Protein AF-A0A0R1SEH5-F1 (afdb_monomer)

Mean predicted aligned error: 2.38 Å

Sequence (139 aa):
MGGMTMFYLNSHYPNLFAATLYVSSQWDVEQLEKLKNQKFFYIASAGDQNASTGQRNLMKMLKQDHQKYSQTTLDANLSPSEKNTAVNQLLDKNRQANFITWKAGTVMKYSDKPIEHNASFDFGYTIPSVRNWLFNQSK

InterPro domains:
  IPR029058 Alpha/Beta hydrolase fold [G3DSA:3.40.50.1820] (1-139)

Nearest PDB structures (foldseek):
  6vvo-assembly1_D  TM=2.723E-01  e=9.019E-01  Homo sapiens
  5jvf-assembly1_A  TM=3.512E-01  e=4.756E+00  Pseudomonas aeruginosa PAO1
  3ru6-assembly2_B  TM=3.584E-01  e=6.143E+00  Campylobacter jejuni subsp. jejuni NCTC 11168 = ATCC 700819

Solvent-accessible surface area (backbone atoms only — not comparable to full-atom values): 7577 Å² total; per-residue (Å²): 112,72,38,40,57,50,51,50,44,39,38,78,41,60,84,75,57,51,52,48,82,35,56,52,29,50,65,68,56,88,64,40,64,56,50,71,82,38,37,32,41,42,34,22,28,56,60,16,60,62,20,32,47,30,50,52,47,44,54,50,51,31,52,75,69,72,43,74,64,34,73,50,77,44,60,60,74,52,53,72,65,57,53,29,51,55,47,46,65,45,52,74,68,72,48,46,35,34,38,40,34,30,43,60,68,36,40,47,78,86,39,92,50,94,45,40,55,64,18,34,59,79,55,64,76,67,44,60,54,62,52,54,56,55,74,70,48,68,125

Foldseek 3Di:
DVLAVVQVCCLVPVPPALEEEAFLHADDLVSNLSCLPAAYEHEYEPQSVRSVVRVVSNVVSNVVVVRDEFEDEDQLPDDLVVLQVVVVVSCVVVHRYYYYYHYHPRLVPPDPDPGRSVSRVVRSPSRVNNVVVRVPGDD

Radius of gyration: 14.08 Å; Cα contacts (8 Å, |Δi|>4): 232; chains: 1; bounding box: 38×27×36 Å

Structure (mmCIF, N/CA/C/O backbone):
data_AF-A0A0R1SEH5-F1
#
_entry.id   AF-A0A0R1SEH5-F1
#
loop_
_atom_site.group_PDB
_atom_site.id
_atom_site.type_symbol
_atom_site.label_atom_id
_atom_site.label_alt_id
_atom_site.label_comp_id
_atom_site.label_asym_id
_atom_site.label_entity_id
_atom_site.label_seq_id
_atom_site.pdbx_PDB_ins_code
_atom_site.Cartn_x
_atom_site.Cartn_y
_atom_site.Cartn_z
_atom_site.occupancy
_atom_site.B_iso_or_equiv
_atom_site.auth_seq_id
_atom_site.auth_comp_id
_atom_site.auth_asym_id
_atom_site.auth_atom_id
_atom_site.pdbx_PDB_model_num
ATOM 1 N N . MET A 1 1 ? -8.133 -8.602 -10.185 1.00 77.38 1 MET A N 1
ATOM 2 C CA . MET A 1 1 ? -9.514 -8.875 -9.706 1.00 77.38 1 MET A CA 1
ATOM 3 C C . MET A 1 1 ? -9.655 -8.875 -8.184 1.00 77.38 1 MET A C 1
ATOM 5 O O . MET A 1 1 ? -10.535 -8.175 -7.708 1.00 77.38 1 MET A O 1
ATOM 9 N N . GLY A 1 2 ? -8.818 -9.579 -7.406 1.00 90.12 2 GLY A N 1
ATOM 10 C CA . GLY A 1 2 ? -9.016 -9.703 -5.944 1.00 90.12 2 GLY A CA 1
ATOM 11 C C . GLY A 1 2 ? -9.155 -8.380 -5.171 1.00 90.12 2 GLY A C 1
ATOM 12 O O . GLY A 1 2 ? -9.977 -8.278 -4.266 1.00 90.12 2 GLY A O 1
ATOM 13 N N . GLY A 1 3 ? -8.435 -7.333 -5.584 1.00 92.69 3 GLY A N 1
ATOM 14 C CA . GLY A 1 3 ? -8.562 -5.996 -4.998 1.00 92.69 3 GLY A CA 1
ATOM 15 C C . GLY A 1 3 ? -9.950 -5.362 -5.131 1.00 92.69 3 GLY A C 1
ATOM 16 O O . GLY A 1 3 ? -10.440 -4.746 -4.191 1.00 92.69 3 GLY A O 1
ATOM 17 N N . MET A 1 4 ? -10.609 -5.561 -6.274 1.00 93.25 4 MET A N 1
ATOM 18 C CA . MET A 1 4 ? -11.958 -5.044 -6.538 1.00 93.25 4 MET A CA 1
ATOM 19 C C . MET A 1 4 ? -12.996 -5.718 -5.644 1.00 93.25 4 MET A C 1
ATOM 21 O O . MET A 1 4 ? -13.812 -5.050 -5.016 1.00 93.25 4 MET A O 1
ATOM 25 N N . THR A 1 5 ? -12.912 -7.045 -5.515 1.00 95.94 5 THR A N 1
ATOM 26 C CA . THR A 1 5 ? -13.737 -7.809 -4.572 1.00 95.94 5 THR A CA 1
ATOM 27 C C . THR A 1 5 ? -13.555 -7.291 -3.152 1.00 95.94 5 THR A C 1
ATOM 29 O O . THR A 1 5 ? -14.525 -7.125 -2.420 1.00 95.94 5 THR A O 1
ATOM 32 N N . MET A 1 6 ? -12.316 -6.993 -2.765 1.00 96.69 6 MET A N 1
ATOM 33 C CA . MET A 1 6 ? -12.037 -6.511 -1.425 1.00 96.69 6 MET A CA 1
ATOM 34 C C . MET A 1 6 ? -12.588 -5.100 -1.185 1.00 96.69 6 MET A C 1
ATOM 36 O O . MET A 1 6 ? -13.154 -4.853 -0.124 1.00 96.69 6 MET A O 1
ATOM 40 N N . PHE A 1 7 ? -12.506 -4.200 -2.168 1.00 96.88 7 PHE A N 1
ATOM 41 C CA . PHE A 1 7 ? -13.160 -2.890 -2.097 1.00 96.88 7 PHE A CA 1
ATOM 42 C C . PHE A 1 7 ? -14.676 -3.008 -1.941 1.00 96.88 7 PHE A C 1
ATOM 44 O O . PHE A 1 7 ? -15.248 -2.373 -1.055 1.00 96.88 7 PHE A O 1
ATOM 51 N N . TYR A 1 8 ? -15.310 -3.873 -2.735 1.00 96.25 8 TYR A N 1
ATOM 52 C CA . TYR A 1 8 ? -16.738 -4.151 -2.623 1.00 96.25 8 TYR A CA 1
ATOM 53 C C . TYR A 1 8 ? -17.106 -4.634 -1.212 1.00 96.25 8 TYR A C 1
ATOM 55 O O . TYR A 1 8 ? -17.979 -4.062 -0.559 1.00 96.25 8 TYR A O 1
ATOM 63 N N . LEU A 1 9 ? -16.399 -5.643 -0.693 1.00 97.31 9 LEU A N 1
ATOM 64 C CA . LEU A 1 9 ? -16.679 -6.186 0.636 1.00 97.31 9 LEU A CA 1
ATOM 65 C C . LEU A 1 9 ? -16.469 -5.149 1.742 1.00 97.31 9 LEU A C 1
ATOM 67 O O . LEU A 1 9 ? -17.310 -5.036 2.625 1.00 97.31 9 LEU A O 1
ATOM 71 N N . ASN A 1 10 ? -15.392 -4.366 1.686 1.00 97.25 10 ASN A N 1
ATOM 72 C CA . ASN A 1 10 ? -15.119 -3.329 2.681 1.00 97.25 10 ASN A CA 1
ATOM 73 C C . ASN A 1 10 ? -16.118 -2.161 2.599 1.00 97.25 10 ASN A C 1
ATOM 75 O O . ASN A 1 10 ? -16.413 -1.537 3.617 1.00 97.25 10 ASN A O 1
ATOM 79 N N . SER A 1 11 ? -16.689 -1.871 1.428 1.00 96.12 11 SER A N 1
ATOM 80 C CA . SER A 1 11 ? -17.742 -0.859 1.298 1.00 96.12 11 SER A CA 1
ATOM 81 C C . SER A 1 11 ? -19.101 -1.353 1.807 1.00 96.12 11 SER A C 1
ATOM 83 O O . SER A 1 11 ? -19.806 -0.652 2.538 1.00 96.12 11 SER A O 1
ATOM 85 N N . HIS A 1 12 ? -19.488 -2.587 1.490 1.00 96.69 12 HIS A N 1
ATOM 86 C CA . HIS A 1 12 ? -20.801 -3.106 1.882 1.00 96.69 12 HIS A CA 1
ATOM 87 C C . HIS A 1 12 ? -20.825 -3.668 3.308 1.00 96.69 12 HIS A C 1
ATOM 89 O O . HIS A 1 12 ? -21.817 -3.491 4.014 1.00 96.69 12 HIS A O 1
ATOM 95 N N . TYR A 1 13 ? -19.708 -4.229 3.768 1.00 97.06 13 TYR A N 1
ATOM 96 C CA . TYR A 1 13 ? -19.541 -4.861 5.076 1.00 97.06 13 TYR A CA 1
ATOM 97 C C . TYR A 1 13 ? -18.330 -4.254 5.813 1.00 97.06 13 TYR A C 1
ATOM 99 O O . TYR A 1 13 ? -17.333 -4.940 6.045 1.00 97.06 13 TYR A O 1
ATOM 107 N N . PRO A 1 14 ? -18.388 -2.968 6.215 1.00 95.56 14 PRO A N 1
ATOM 108 C CA . PRO A 1 14 ? -17.232 -2.226 6.739 1.00 95.56 14 PRO A CA 1
ATOM 109 C C . PRO A 1 14 ? -16.641 -2.812 8.027 1.00 95.56 14 PRO A C 1
ATOM 111 O O . PRO A 1 14 ? -15.481 -2.577 8.341 1.00 95.56 14 PRO A O 1
ATOM 114 N N . ASN A 1 15 ? -17.424 -3.614 8.747 1.00 95.12 15 ASN A N 1
ATOM 115 C CA . ASN A 1 15 ? -17.002 -4.284 9.968 1.00 95.12 15 ASN A CA 1
ATOM 116 C C . ASN A 1 15 ? -16.638 -5.750 9.722 1.00 95.12 15 ASN A C 1
ATOM 118 O O . ASN A 1 15 ? -16.640 -6.516 10.677 1.00 95.12 15 ASN A O 1
ATOM 122 N N . LEU A 1 16 ? -16.386 -6.192 8.484 1.00 97.44 16 LEU A N 1
ATOM 123 C CA . LEU A 1 16 ? -16.037 -7.586 8.182 1.00 97.44 16 LEU A CA 1
ATOM 124 C C . LEU A 1 16 ? -14.553 -7.879 8.430 1.00 97.44 16 LEU A C 1
ATOM 126 O O . LEU A 1 16 ? -14.232 -8.921 8.999 1.00 97.44 16 LEU A O 1
ATOM 130 N N . PHE A 1 17 ? -13.663 -6.933 8.139 1.00 97.88 17 PHE A N 1
ATOM 131 C CA . PHE A 1 17 ? -12.214 -7.096 8.292 1.00 97.88 17 PHE A CA 1
ATOM 132 C C . PHE A 1 17 ? -11.652 -6.152 9.359 1.00 97.88 17 PHE A C 1
ATOM 134 O O . PHE A 1 17 ? -12.162 -5.053 9.548 1.00 97.88 17 PHE A O 1
ATOM 141 N N . ALA A 1 18 ? -10.619 -6.588 10.088 1.00 98.38 18 ALA A N 1
ATOM 142 C CA . ALA A 1 18 ? -9.909 -5.724 11.039 1.00 98.38 18 ALA A CA 1
ATOM 143 C C . ALA A 1 18 ? -9.008 -4.707 10.316 1.00 98.38 18 ALA A C 1
ATOM 145 O O . ALA A 1 18 ? -8.848 -3.575 10.772 1.00 98.38 18 ALA A O 1
ATOM 146 N N . ALA A 1 19 ? -8.430 -5.123 9.185 1.00 98.56 19 ALA A N 1
ATOM 147 C CA . ALA A 1 19 ? -7.705 -4.281 8.248 1.00 98.56 19 ALA A CA 1
ATOM 148 C C . ALA A 1 19 ? -7.566 -4.960 6.883 1.00 98.56 19 ALA A C 1
ATOM 150 O O . ALA A 1 19 ? -7.708 -6.18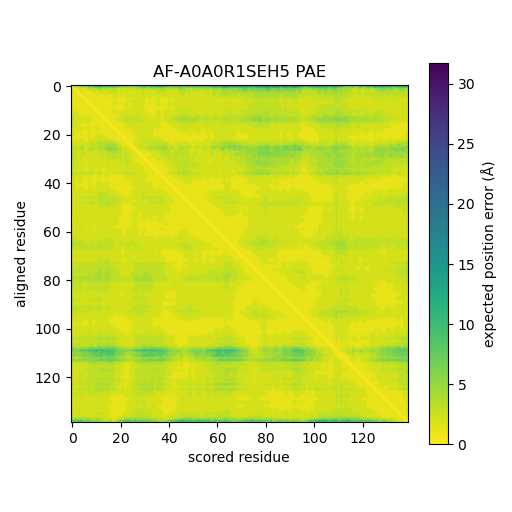0 6.771 1.00 98.56 19 ALA A O 1
ATOM 151 N N . THR A 1 20 ? -7.236 -4.164 5.865 1.00 98.31 20 THR A N 1
ATOM 152 C CA . THR A 1 20 ? -7.160 -4.622 4.474 1.00 98.31 20 THR A CA 1
ATOM 153 C C . THR A 1 20 ? -5.883 -4.136 3.778 1.00 98.31 20 THR A C 1
ATOM 155 O O . THR A 1 20 ? -5.437 -3.010 3.988 1.00 98.31 20 THR A O 1
ATOM 158 N N . LEU A 1 21 ? -5.296 -4.973 2.917 1.00 98.31 21 LEU A N 1
ATOM 159 C CA . LEU A 1 21 ? -4.192 -4.601 2.026 1.00 98.31 21 LEU A CA 1
ATOM 160 C C . LEU A 1 21 ? -4.668 -4.608 0.569 1.00 98.31 21 LEU A C 1
ATOM 162 O O . LEU A 1 21 ? -5.003 -5.658 0.022 1.00 98.31 21 LEU A O 1
ATOM 166 N N . TYR A 1 22 ? -4.641 -3.441 -0.067 1.00 98.06 22 TYR A N 1
ATOM 167 C CA . TYR A 1 22 ? -4.914 -3.260 -1.489 1.00 98.06 22 TYR A CA 1
ATOM 168 C C . TYR A 1 22 ? -3.594 -3.121 -2.250 1.00 98.06 22 TYR A C 1
ATOM 170 O O . TYR A 1 22 ? -2.782 -2.250 -1.936 1.00 98.06 22 TYR A O 1
ATOM 178 N N . VAL A 1 23 ? -3.380 -3.956 -3.268 1.00 97.50 23 VAL A N 1
ATOM 179 C CA . VAL A 1 23 ? -2.223 -3.864 -4.175 1.00 97.50 23 VAL A CA 1
ATOM 180 C C . VAL A 1 23 ? -2.742 -3.724 -5.595 1.00 97.50 23 VAL A C 1
ATOM 182 O O . VAL A 1 23 ? -3.570 -4.533 -6.018 1.00 97.50 23 VAL A O 1
ATOM 185 N N . SER A 1 24 ? -2.334 -2.646 -6.268 1.00 96.00 24 SER A N 1
ATOM 186 C CA . SER A 1 24 ? -2.736 -2.254 -7.630 1.00 96.00 24 SER A CA 1
ATOM 187 C C . SER A 1 24 ? -4.203 -2.527 -7.924 1.00 96.00 24 SER A C 1
ATOM 189 O O . SER A 1 24 ? -4.603 -3.099 -8.931 1.00 96.00 24 SER A O 1
ATOM 191 N N . SER A 1 25 ? -5.024 -2.165 -6.948 1.00 94.81 25 SER A N 1
ATOM 192 C CA . SER A 1 25 ? -6.468 -2.299 -7.008 1.00 94.81 25 SER A CA 1
ATOM 193 C C . SER A 1 25 ? -7.046 -1.024 -7.606 1.00 94.81 25 SER A C 1
ATOM 195 O O . SER A 1 25 ? -6.398 0.018 -7.581 1.00 94.81 25 SER A O 1
ATOM 197 N N . GLN A 1 26 ? -8.257 -1.091 -8.137 1.00 91.69 26 GLN A N 1
ATOM 198 C CA . GLN A 1 26 ? -8.967 0.060 -8.686 1.00 91.69 26 GLN A CA 1
ATOM 199 C C . GLN A 1 26 ? -10.445 -0.090 -8.345 1.00 91.69 26 GLN A C 1
ATOM 201 O O . GLN A 1 26 ? -10.947 -1.212 -8.321 1.00 91.69 26 GLN A O 1
ATOM 206 N N . TRP A 1 27 ? -11.127 1.011 -8.062 1.00 94.06 27 TRP A N 1
ATOM 207 C CA . TRP A 1 27 ? -12.575 1.042 -7.890 1.00 94.06 27 TRP A CA 1
ATOM 208 C C . TRP A 1 27 ? -13.078 2.468 -8.091 1.00 94.06 27 TRP A C 1
ATOM 210 O O . TRP A 1 27 ? -12.288 3.416 -8.120 1.00 94.06 27 TRP A O 1
ATOM 220 N N . ASP A 1 28 ? -14.388 2.602 -8.215 1.00 93.25 28 ASP A N 1
ATOM 221 C CA . ASP A 1 28 ? -15.060 3.890 -8.182 1.00 93.25 28 ASP A CA 1
ATOM 222 C C . ASP A 1 28 ? -15.041 4.457 -6.753 1.00 93.25 28 ASP A C 1
ATOM 224 O O . ASP A 1 28 ? -15.543 3.833 -5.817 1.00 93.25 28 ASP A O 1
ATOM 228 N N . VAL A 1 29 ? -14.434 5.634 -6.581 1.00 93.50 29 VAL A N 1
ATOM 229 C CA . VAL A 1 29 ? -14.235 6.253 -5.263 1.00 93.50 29 VAL A CA 1
ATOM 230 C C . VAL A 1 29 ? -15.551 6.653 -4.600 1.00 93.50 29 VAL A C 1
ATOM 232 O O . VAL A 1 29 ? -15.627 6.628 -3.374 1.00 93.50 29 VAL A O 1
ATOM 235 N N . GLU A 1 30 ? -16.592 6.962 -5.377 1.00 93.62 30 GLU A N 1
ATOM 236 C CA . GLU A 1 30 ? -17.904 7.344 -4.835 1.00 93.62 30 GLU A CA 1
ATOM 237 C C . GLU A 1 30 ? -18.524 6.200 -4.021 1.00 93.62 30 GLU A C 1
ATOM 239 O O . GLU A 1 30 ? -19.259 6.420 -3.062 1.00 93.62 30 GLU A O 1
ATOM 244 N N . GLN A 1 31 ? -18.136 4.962 -4.329 1.00 95.25 31 GLN A N 1
ATOM 245 C CA . GLN A 1 31 ? -18.568 3.765 -3.617 1.00 95.25 31 GLN A CA 1
ATOM 246 C C . GLN A 1 31 ? -17.666 3.412 -2.429 1.00 95.25 31 GLN A C 1
ATOM 248 O O . GLN A 1 31 ? -17.919 2.418 -1.753 1.00 95.25 31 GLN A O 1
ATOM 253 N N . LEU A 1 32 ? -16.598 4.168 -2.161 1.00 94.94 32 LEU A N 1
ATOM 254 C CA . LEU A 1 32 ? -15.607 3.855 -1.125 1.00 94.94 32 LEU A CA 1
ATOM 255 C C . LEU A 1 32 ? -15.732 4.717 0.133 1.00 94.94 32 LEU A C 1
ATOM 257 O O . LEU A 1 32 ? -14.857 4.642 0.994 1.00 94.94 32 LEU A O 1
ATOM 261 N N . GLU A 1 33 ? -16.809 5.488 0.295 1.00 94.75 33 GLU A N 1
ATOM 262 C CA . GLU A 1 33 ? -16.977 6.407 1.431 1.00 94.75 33 GLU A CA 1
ATOM 263 C C . GLU A 1 33 ? -16.715 5.724 2.787 1.00 94.75 33 GLU A C 1
ATOM 265 O O . GLU A 1 33 ? -16.018 6.261 3.649 1.00 94.75 33 GLU A O 1
ATOM 270 N N . LYS A 1 34 ? -17.194 4.484 2.966 1.00 95.62 34 LYS A N 1
ATOM 271 C CA . LYS A 1 34 ? -17.049 3.752 4.235 1.00 95.62 34 LYS A CA 1
ATOM 272 C C . LYS A 1 34 ? -15.607 3.394 4.596 1.00 95.62 34 LYS A C 1
ATOM 274 O O . LYS A 1 34 ? -15.350 3.105 5.766 1.00 95.62 34 LYS A O 1
ATOM 279 N N . LEU A 1 35 ? -14.663 3.432 3.650 1.00 96.50 35 LEU A N 1
ATOM 280 C CA . LEU A 1 35 ? -13.245 3.178 3.931 1.00 96.50 35 LEU A CA 1
ATOM 281 C C . LEU A 1 35 ? -12.631 4.255 4.831 1.00 96.50 35 LEU A C 1
ATOM 283 O O . LEU A 1 35 ? -11.602 4.006 5.452 1.00 96.50 35 LEU A O 1
ATOM 287 N N . LYS A 1 36 ? -13.263 5.429 4.950 1.00 96.00 36 LYS A N 1
ATOM 288 C CA . LYS A 1 36 ? -12.779 6.538 5.782 1.00 96.00 36 LYS A CA 1
ATOM 289 C C . LYS A 1 36 ? -12.627 6.197 7.267 1.00 96.00 36 LYS A C 1
ATOM 291 O O . LYS A 1 36 ? -11.824 6.820 7.948 1.00 96.00 36 LYS A O 1
ATOM 296 N N . ASN A 1 37 ? -13.353 5.180 7.734 1.00 94.69 37 ASN A N 1
ATOM 297 C CA . ASN A 1 37 ? -13.325 4.688 9.114 1.00 94.69 37 ASN A CA 1
ATOM 298 C C . ASN A 1 37 ? -12.583 3.346 9.258 1.00 94.69 37 ASN A C 1
ATOM 300 O O . ASN A 1 37 ? -12.726 2.668 10.273 1.00 94.69 37 ASN A O 1
ATOM 304 N N . GLN A 1 38 ? -11.854 2.914 8.226 1.00 97.56 38 GLN A N 1
ATOM 305 C CA . GLN A 1 38 ? -11.227 1.596 8.174 1.00 97.56 38 GLN A CA 1
ATOM 306 C C . GLN A 1 38 ? -9.707 1.692 8.194 1.00 97.56 38 GLN A C 1
ATOM 308 O O . GLN A 1 38 ? -9.099 2.690 7.805 1.00 97.56 38 GLN A O 1
ATOM 313 N N . LYS A 1 39 ? -9.081 0.595 8.616 1.00 98.62 39 LYS A N 1
ATOM 314 C CA . LYS A 1 39 ? -7.632 0.446 8.619 1.00 98.62 39 LYS A CA 1
ATOM 315 C C . LYS A 1 39 ? -7.199 -0.239 7.331 1.00 98.62 39 LYS A C 1
ATOM 317 O O . LYS A 1 39 ? -7.624 -1.359 7.052 1.00 98.62 39 LYS A O 1
ATOM 322 N N . PHE A 1 40 ? -6.330 0.391 6.551 1.00 98.62 40 PHE A N 1
ATOM 323 C CA . PHE A 1 40 ? -5.801 -0.244 5.353 1.00 98.62 40 PHE A CA 1
ATOM 324 C C . PHE A 1 40 ? -4.420 0.249 4.925 1.00 98.62 40 PHE A C 1
ATOM 326 O O . PHE A 1 40 ? -3.986 1.360 5.241 1.00 98.62 40 PHE A O 1
ATOM 333 N N . PHE A 1 41 ? -3.775 -0.589 4.115 1.00 98.62 41 PHE A N 1
ATOM 334 C CA . PHE A 1 41 ? -2.722 -0.183 3.193 1.00 98.62 41 PHE A CA 1
ATOM 335 C C . PHE A 1 41 ? -3.244 -0.183 1.761 1.00 98.62 41 PHE A C 1
ATOM 337 O O . PHE A 1 41 ? -3.947 -1.108 1.359 1.00 98.62 41 PHE A O 1
ATOM 344 N N . TYR A 1 42 ? -2.846 0.812 0.973 1.00 98.56 42 TYR A N 1
ATOM 345 C CA . TYR A 1 42 ? -3.061 0.828 -0.470 1.00 98.56 42 TYR A CA 1
ATOM 346 C C . TYR A 1 42 ? -1.750 1.134 -1.189 1.00 98.56 42 TYR A C 1
ATOM 348 O O . TYR A 1 42 ? -1.217 2.243 -1.120 1.00 98.56 42 TYR A O 1
ATOM 356 N N . ILE A 1 43 ? -1.241 0.121 -1.883 1.00 98.56 43 ILE A N 1
ATOM 357 C CA . ILE A 1 43 ? -0.011 0.151 -2.663 1.00 98.56 43 ILE A CA 1
ATOM 358 C C . ILE A 1 43 ? -0.367 0.148 -4.152 1.00 98.56 43 ILE A C 1
ATOM 360 O O . ILE A 1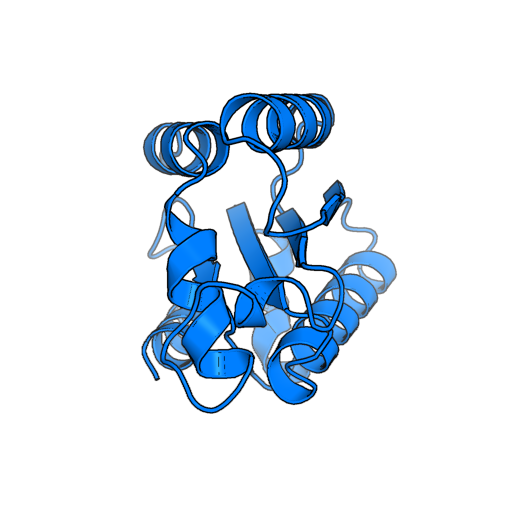 43 ? -1.118 -0.716 -4.601 1.00 98.56 43 ILE A O 1
ATOM 364 N N . ALA A 1 44 ? 0.166 1.091 -4.923 1.00 98.25 44 ALA A N 1
ATOM 365 C CA . ALA A 1 44 ? -0.045 1.163 -6.370 1.00 98.25 44 ALA A CA 1
ATOM 366 C C . ALA A 1 44 ? 1.247 1.559 -7.091 1.00 98.25 44 ALA A C 1
ATOM 368 O O . ALA A 1 44 ? 2.114 2.209 -6.502 1.00 98.25 44 ALA A O 1
ATOM 369 N N . SER A 1 45 ? 1.372 1.192 -8.369 1.00 98.12 45 SER A N 1
ATOM 370 C CA . SER A 1 45 ? 2.438 1.731 -9.221 1.00 98.12 45 SER A CA 1
ATOM 371 C C . SER A 1 45 ? 1.991 3.005 -9.920 1.00 98.12 45 SER A C 1
ATOM 373 O O . SER A 1 45 ? 0.892 3.046 -10.464 1.00 98.12 45 SER A O 1
ATOM 375 N N . ALA A 1 46 ? 2.835 4.037 -9.963 1.00 98.19 46 ALA A N 1
ATOM 376 C CA . ALA A 1 46 ? 2.502 5.274 -10.670 1.00 98.19 46 ALA A CA 1
ATOM 377 C C . ALA A 1 46 ? 2.348 5.083 -12.191 1.00 98.19 46 ALA A C 1
ATOM 379 O O . ALA A 1 46 ? 1.632 5.864 -12.815 1.00 98.19 46 ALA A O 1
ATOM 380 N N . GLY A 1 47 ? 2.980 4.066 -12.791 1.00 97.44 47 GLY A N 1
ATOM 381 C CA . GLY A 1 47 ? 2.751 3.720 -14.197 1.00 97.44 47 GLY A CA 1
ATOM 382 C C . GLY A 1 47 ? 1.545 2.805 -14.435 1.00 97.44 47 GLY A C 1
ATOM 383 O O . GLY A 1 47 ? 1.149 2.618 -15.582 1.00 97.44 47 GLY A O 1
ATOM 384 N N . ASP A 1 48 ? 0.894 2.296 -13.383 1.00 97.69 48 ASP A N 1
ATOM 385 C CA . ASP A 1 48 ? -0.472 1.775 -13.473 1.00 97.69 48 ASP A CA 1
ATOM 386 C C . ASP A 1 48 ? -1.452 2.947 -13.313 1.00 97.69 48 AS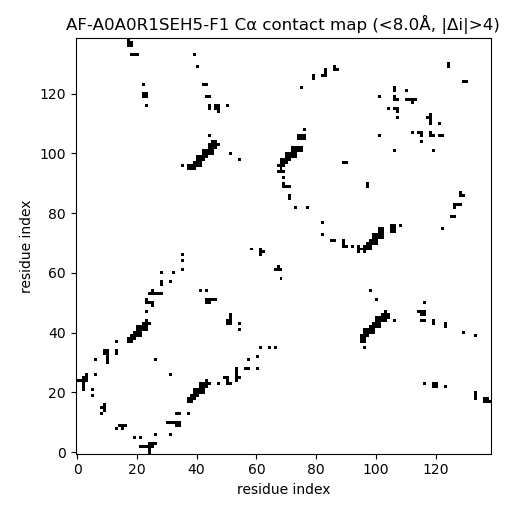P A C 1
ATOM 388 O O . ASP A 1 48 ? -1.761 3.396 -12.203 1.00 97.69 48 ASP A O 1
ATOM 392 N N . GLN A 1 49 ? -1.920 3.491 -14.437 1.00 96.81 49 GLN A N 1
ATOM 393 C CA . GLN A 1 49 ? -2.771 4.682 -14.426 1.00 96.81 49 GLN A CA 1
ATOM 394 C C . GLN A 1 49 ? -4.110 4.455 -13.731 1.00 96.81 49 GLN A C 1
ATOM 396 O O . GLN A 1 49 ? -4.591 5.361 -13.049 1.00 96.81 49 GLN A O 1
ATOM 401 N N . ASN A 1 50 ? -4.697 3.265 -13.845 1.00 95.94 50 ASN A N 1
ATOM 402 C CA . ASN A 1 50 ? -5.999 3.012 -13.246 1.00 95.94 50 ASN A CA 1
ATOM 403 C C . ASN A 1 50 ? -5.878 2.899 -11.724 1.00 95.94 50 ASN A C 1
ATOM 405 O O . ASN A 1 50 ? -6.583 3.604 -10.997 1.00 95.94 50 ASN A O 1
ATOM 409 N N . ALA A 1 51 ? -4.943 2.080 -11.229 1.00 96.94 51 ALA A N 1
ATOM 410 C CA . ALA A 1 51 ? -4.751 1.926 -9.790 1.00 96.94 51 ALA A CA 1
ATOM 411 C C . ALA A 1 51 ? -4.230 3.212 -9.139 1.00 96.94 51 ALA A C 1
ATOM 413 O O . ALA A 1 51 ? -4.719 3.605 -8.082 1.00 96.94 51 ALA A O 1
ATOM 414 N N . SER A 1 52 ? -3.278 3.912 -9.765 1.00 97.81 52 SER A N 1
ATOM 415 C CA . SER A 1 52 ? -2.756 5.164 -9.205 1.00 97.81 52 SER A CA 1
ATOM 416 C C . SER A 1 52 ? -3.784 6.298 -9.241 1.00 97.81 52 SER A C 1
ATOM 418 O O . SER A 1 52 ? -3.818 7.116 -8.322 1.00 97.81 52 SER A O 1
ATOM 420 N N . THR A 1 53 ? -4.668 6.344 -10.245 1.00 97.88 53 THR A N 1
ATOM 421 C CA . THR A 1 53 ? -5.802 7.283 -10.252 1.00 97.88 53 THR A CA 1
ATOM 422 C C . THR A 1 53 ? -6.789 6.955 -9.138 1.00 97.88 53 THR A C 1
ATOM 424 O O . THR A 1 53 ? -7.151 7.855 -8.383 1.00 97.88 53 THR A O 1
ATOM 427 N N . GLY A 1 54 ? -7.160 5.682 -8.965 1.00 97.06 54 GLY A N 1
ATOM 428 C CA . GLY A 1 54 ? -8.007 5.243 -7.851 1.00 97.06 54 GLY A CA 1
ATOM 429 C C . GLY A 1 54 ? -7.414 5.602 -6.485 1.00 97.06 54 GLY A C 1
ATOM 430 O O . GLY A 1 54 ? -8.101 6.169 -5.636 1.00 97.06 54 GLY A O 1
ATOM 431 N N . GLN A 1 55 ? -6.111 5.380 -6.302 1.00 98.06 55 GLN A N 1
ATOM 432 C CA . GLN A 1 55 ? -5.386 5.757 -5.090 1.00 98.06 55 GLN A CA 1
ATOM 433 C C . GLN A 1 55 ? -5.440 7.271 -4.830 1.00 98.06 55 GLN A C 1
ATOM 435 O O . GLN A 1 55 ? -5.760 7.695 -3.717 1.00 98.06 55 GLN A O 1
ATOM 440 N N . ARG A 1 56 ? -5.176 8.100 -5.852 1.00 98.25 56 ARG A N 1
ATOM 441 C CA . ARG A 1 56 ? -5.265 9.569 -5.753 1.00 98.25 56 ARG A CA 1
ATOM 442 C C . ARG A 1 56 ? -6.678 10.041 -5.426 1.00 98.25 56 ARG A C 1
ATOM 444 O O . ARG A 1 56 ? -6.839 10.929 -4.589 1.00 98.25 56 ARG A O 1
ATOM 451 N N . ASN A 1 57 ? -7.685 9.440 -6.050 1.00 97.94 57 ASN A N 1
ATOM 452 C CA . ASN A 1 57 ? -9.085 9.762 -5.802 1.00 97.94 57 ASN A CA 1
ATOM 453 C C . ASN A 1 57 ? -9.473 9.440 -4.356 1.00 97.94 57 ASN A C 1
ATOM 455 O O . ASN A 1 57 ? -10.053 10.292 -3.684 1.00 97.94 57 ASN A O 1
ATOM 459 N N . LEU A 1 58 ? -9.080 8.273 -3.836 1.00 97.88 58 LEU A N 1
ATOM 460 C CA . LEU A 1 58 ? -9.349 7.909 -2.445 1.00 97.88 58 LEU A CA 1
ATOM 461 C C . LEU A 1 58 ? -8.645 8.853 -1.459 1.00 97.88 58 LEU A C 1
ATOM 463 O O . LEU A 1 58 ? -9.260 9.304 -0.497 1.00 97.88 58 LEU A O 1
ATOM 467 N N . MET A 1 59 ? -7.385 9.222 -1.713 1.00 98.31 59 MET A N 1
ATOM 468 C CA . MET A 1 59 ? -6.687 10.226 -0.897 1.00 98.31 59 MET A CA 1
ATOM 469 C C . MET A 1 59 ? -7.398 11.588 -0.914 1.00 98.31 59 MET A C 1
ATOM 471 O O . MET A 1 59 ? -7.494 12.247 0.123 1.00 98.31 59 MET A O 1
ATOM 475 N N . LYS A 1 60 ? -7.927 12.009 -2.071 1.00 98.25 60 LYS A N 1
ATOM 476 C CA . LYS A 1 60 ? -8.714 13.243 -2.200 1.00 98.25 60 LYS A CA 1
ATOM 477 C C . LYS A 1 60 ? -10.003 13.171 -1.377 1.00 98.25 60 LYS A C 1
ATOM 479 O O . LYS A 1 60 ? -10.268 14.112 -0.634 1.00 98.25 60 LYS A O 1
ATOM 484 N N . MET A 1 61 ? -10.735 12.059 -1.457 1.00 97.75 61 MET A N 1
ATOM 485 C CA . MET A 1 61 ? -11.945 11.811 -0.665 1.00 97.75 61 MET A CA 1
ATOM 486 C C . MET A 1 61 ? -11.649 11.882 0.839 1.00 97.75 61 MET A C 1
ATOM 488 O O . MET A 1 61 ? -12.291 12.638 1.559 1.00 97.75 61 MET A O 1
ATOM 492 N N . LEU A 1 62 ? -10.609 11.185 1.316 1.00 98.06 62 LEU A N 1
ATOM 493 C CA . LEU A 1 62 ? -10.205 11.239 2.728 1.00 98.06 62 LEU A CA 1
ATOM 494 C C . LEU A 1 62 ? -9.870 12.664 3.178 1.00 98.06 62 LEU A C 1
ATOM 496 O O . LEU A 1 62 ? -10.260 13.075 4.267 1.00 98.06 62 LEU A O 1
ATOM 500 N N . LYS A 1 63 ? -9.170 13.434 2.337 1.00 97.62 63 LYS A N 1
ATOM 501 C CA . LYS A 1 63 ? -8.842 14.831 2.634 1.00 97.62 63 LYS A CA 1
ATOM 502 C C . LYS A 1 63 ? -10.094 15.710 2.734 1.00 97.62 63 LYS A C 1
ATOM 504 O O . LYS A 1 63 ? -10.136 16.568 3.613 1.00 97.62 63 LYS A O 1
ATOM 509 N N . GLN A 1 64 ? -11.071 15.521 1.845 1.00 97.12 64 GLN A N 1
ATOM 510 C CA . GLN A 1 64 ? -12.353 16.238 1.872 1.00 97.12 64 GLN A CA 1
ATOM 511 C C . GLN A 1 64 ? -13.151 15.913 3.142 1.00 97.12 64 GLN A C 1
ATOM 513 O O . GLN A 1 64 ? -13.707 16.817 3.753 1.00 97.12 64 GLN A O 1
ATOM 518 N N . ASP A 1 65 ? -13.081 14.666 3.605 1.00 96.62 65 ASP A N 1
ATOM 519 C CA . ASP A 1 65 ? -13.727 14.191 4.836 1.00 96.62 65 ASP A CA 1
ATOM 520 C C . ASP A 1 65 ? -12.896 14.454 6.109 1.00 96.62 65 ASP A C 1
ATOM 522 O O . ASP A 1 65 ? -13.153 13.875 7.169 1.00 96.62 65 ASP A O 1
ATOM 526 N N . HIS A 1 66 ? -11.866 15.304 6.016 1.00 96.75 66 HIS A N 1
ATOM 527 C CA . HIS A 1 66 ? -10.937 15.644 7.101 1.00 96.75 66 HIS A CA 1
ATOM 528 C C . HIS A 1 66 ? -10.239 14.437 7.759 1.00 96.75 66 HIS A C 1
ATOM 530 O O . HIS A 1 66 ? -9.698 14.543 8.865 1.00 96.75 66 HIS A O 1
ATOM 536 N N . GLN A 1 67 ? -10.183 13.297 7.067 1.00 97.75 67 GLN A N 1
ATOM 537 C CA . GLN A 1 67 ? -9.485 12.105 7.525 1.00 97.75 67 GLN A CA 1
ATOM 538 C C . GLN A 1 67 ? -7.989 12.202 7.252 1.00 97.75 67 GLN A C 1
ATOM 540 O O . GLN A 1 67 ? -7.526 12.486 6.143 1.00 97.75 67 GLN A O 1
ATOM 545 N N . LYS A 1 68 ? -7.200 11.926 8.291 1.00 97.69 68 LYS A N 1
ATOM 546 C CA . LYS A 1 68 ? -5.741 11.917 8.195 1.00 97.69 68 LYS A CA 1
ATOM 547 C C . LYS A 1 68 ? -5.266 10.572 7.661 1.00 97.69 68 LYS A C 1
ATOM 549 O O . LYS A 1 68 ? -5.593 9.526 8.213 1.00 97.69 68 LYS A O 1
ATOM 554 N N . TYR A 1 69 ? -4.397 10.617 6.664 1.00 98.62 69 TYR A N 1
ATOM 555 C CA . TYR A 1 69 ? -3.717 9.449 6.119 1.00 98.62 69 TYR A CA 1
ATOM 556 C C . TYR A 1 69 ? -2.205 9.669 6.085 1.00 98.62 69 TYR A C 1
ATOM 558 O O . TYR A 1 69 ? -1.710 10.791 6.239 1.00 98.62 69 TYR A O 1
ATOM 566 N N . SER A 1 70 ? -1.458 8.584 5.924 1.00 98.6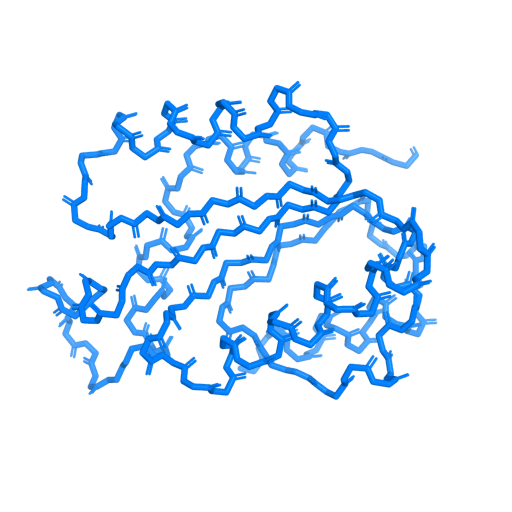9 70 SER A N 1
ATOM 567 C CA . SER A 1 70 ? -0.021 8.618 5.674 1.00 98.69 70 SER A CA 1
ATOM 568 C C . SER A 1 70 ? 0.228 8.263 4.205 1.00 98.69 70 SER A C 1
ATOM 570 O O . SER A 1 70 ? -0.480 7.442 3.629 1.00 98.69 70 SER A O 1
ATOM 572 N N . GLN A 1 71 ? 1.222 8.887 3.575 1.00 98.62 71 GLN A N 1
ATOM 573 C CA . GLN A 1 71 ? 1.652 8.509 2.228 1.00 98.62 71 GLN A CA 1
ATOM 574 C C . GLN A 1 71 ? 3.173 8.580 2.084 1.00 98.62 71 GLN A C 1
ATOM 576 O O . GLN A 1 71 ? 3.825 9.391 2.756 1.00 98.62 71 GLN A O 1
ATOM 581 N N . THR A 1 72 ? 3.716 7.751 1.197 1.00 98.62 72 THR A N 1
ATOM 582 C CA . THR A 1 72 ? 5.102 7.818 0.725 1.00 98.62 72 THR A CA 1
ATOM 583 C C . THR A 1 72 ? 5.209 7.348 -0.728 1.00 98.62 72 THR A C 1
ATOM 585 O O . THR A 1 72 ? 4.393 6.549 -1.195 1.00 98.62 72 THR A O 1
ATOM 588 N N . THR A 1 73 ? 6.235 7.829 -1.429 1.00 98.56 73 THR A N 1
ATOM 589 C CA . THR A 1 73 ? 6.584 7.395 -2.786 1.00 98.56 73 THR A CA 1
ATOM 590 C C . THR A 1 73 ? 7.962 6.750 -2.757 1.00 98.56 73 THR A C 1
ATOM 592 O O . THR A 1 73 ? 8.925 7.379 -2.324 1.00 98.56 73 THR A O 1
ATOM 595 N N . LEU A 1 74 ? 8.068 5.509 -3.229 1.00 97.94 74 LEU A N 1
ATOM 596 C CA . LEU A 1 74 ? 9.286 4.698 -3.147 1.00 97.94 74 LEU A CA 1
ATOM 597 C C . LEU A 1 74 ? 9.717 4.213 -4.529 1.00 97.94 74 LEU A C 1
ATOM 599 O O . LEU A 1 74 ? 8.894 3.987 -5.410 1.00 97.94 74 LEU A O 1
ATOM 603 N N . ASP A 1 75 ? 11.018 4.026 -4.718 1.00 98.06 75 ASP A N 1
ATOM 604 C CA . ASP A 1 75 ? 11.525 3.272 -5.864 1.00 98.06 7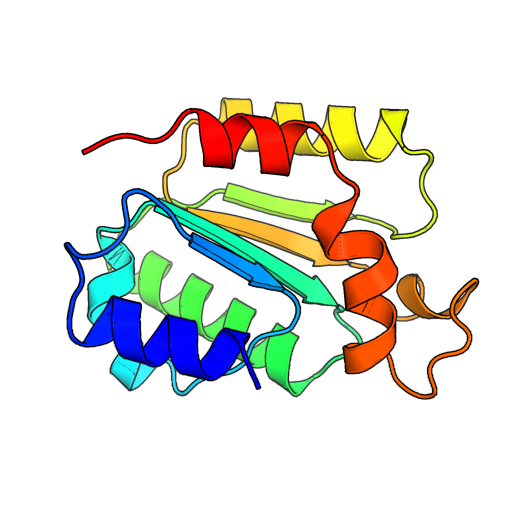5 ASP A CA 1
ATOM 605 C C . ASP A 1 75 ? 11.413 1.770 -5.552 1.00 98.06 75 ASP A C 1
ATOM 607 O O . ASP A 1 75 ? 11.894 1.300 -4.514 1.00 98.06 75 ASP A O 1
ATOM 611 N N . ALA A 1 76 ? 10.751 1.016 -6.434 1.00 97.06 76 ALA A N 1
ATOM 612 C CA . ALA A 1 76 ? 10.545 -0.420 -6.263 1.00 97.06 76 ALA A CA 1
ATOM 613 C C . ALA A 1 76 ? 11.856 -1.226 -6.293 1.00 97.06 76 ALA A C 1
ATOM 615 O O . ALA A 1 76 ? 11.866 -2.381 -5.877 1.00 97.06 76 ALA A O 1
ATOM 616 N N . ASN A 1 77 ? 12.975 -0.628 -6.701 1.00 96.12 77 ASN A N 1
ATOM 617 C CA . ASN A 1 77 ? 14.290 -1.265 -6.770 1.00 96.12 77 ASN A CA 1
ATOM 618 C C . ASN A 1 77 ? 15.197 -0.959 -5.575 1.00 96.12 77 ASN A C 1
ATOM 620 O O . ASN A 1 77 ? 16.307 -1.486 -5.529 1.00 96.12 77 ASN A O 1
ATOM 624 N N . LEU A 1 78 ? 14.743 -0.151 -4.608 1.00 96.81 78 LEU A N 1
ATOM 625 C CA . LEU A 1 78 ? 15.461 0.010 -3.340 1.00 96.81 78 LEU A CA 1
ATOM 626 C C . LEU A 1 78 ? 15.674 -1.345 -2.662 1.00 96.81 78 LEU A C 1
ATOM 628 O O . LEU A 1 78 ? 14.870 -2.280 -2.826 1.00 96.81 78 LEU A O 1
ATOM 632 N N . SER A 1 79 ? 16.728 -1.434 -1.852 1.00 96.06 79 SER A N 1
ATOM 633 C CA . SER A 1 79 ? 16.973 -2.634 -1.062 1.00 96.06 79 SER A CA 1
ATOM 634 C C . SER A 1 79 ? 15.784 -2.918 -0.128 1.00 96.06 79 SER A C 1
ATOM 636 O O . SER A 1 79 ? 15.058 -1.998 0.277 1.00 96.06 79 SER A O 1
ATOM 638 N N . PRO A 1 80 ? 15.555 -4.189 0.254 1.00 94.56 80 PRO A N 1
ATOM 639 C CA . PRO A 1 80 ? 14.497 -4.530 1.202 1.00 94.56 80 PRO A CA 1
ATOM 640 C C . PRO A 1 80 ? 14.580 -3.737 2.515 1.00 94.56 80 PRO A C 1
ATOM 642 O O . PRO A 1 80 ? 13.546 -3.323 3.038 1.00 94.56 80 PRO A O 1
ATOM 645 N N . SER A 1 81 ? 15.797 -3.477 3.011 1.00 97.25 81 SER A N 1
ATOM 646 C CA . SER A 1 81 ? 16.038 -2.680 4.221 1.00 97.25 81 SER A CA 1
ATOM 647 C C . SER A 1 81 ? 15.575 -1.231 4.055 1.00 97.25 81 SER A C 1
ATOM 649 O O . SER A 1 81 ? 14.805 -0.734 4.873 1.00 97.25 81 SER A O 1
ATOM 651 N N . GLU A 1 82 ? 15.957 -0.568 2.960 1.00 98.00 82 GLU A N 1
ATOM 652 C CA . GLU A 1 82 ? 15.577 0.827 2.699 1.00 98.00 82 GLU A CA 1
ATOM 653 C C . GLU A 1 82 ? 14.062 0.994 2.560 1.00 98.00 82 GLU A C 1
ATOM 655 O O . GLU A 1 82 ? 13.481 1.903 3.158 1.00 98.00 82 GLU A O 1
ATOM 660 N N . LYS A 1 83 ? 13.397 0.080 1.835 1.00 97.81 83 LYS A N 1
ATOM 661 C CA . LYS A 1 83 ? 11.927 0.060 1.747 1.00 97.81 83 LYS A CA 1
ATOM 662 C C . LYS A 1 83 ? 11.301 -0.086 3.129 1.00 97.81 83 LYS A C 1
ATOM 664 O O . LYS A 1 83 ? 10.373 0.645 3.465 1.00 97.81 83 LYS A O 1
ATOM 669 N N . ASN A 1 84 ? 11.807 -1.020 3.933 1.00 98.19 84 ASN A N 1
ATOM 670 C CA . ASN A 1 84 ? 11.270 -1.290 5.260 1.00 98.19 84 ASN A CA 1
ATOM 671 C C . ASN A 1 84 ? 11.437 -0.087 6.200 1.00 98.19 84 ASN A C 1
ATOM 673 O O . ASN A 1 84 ? 10.482 0.279 6.880 1.00 98.19 84 ASN A O 1
ATOM 677 N N . THR A 1 85 ? 12.602 0.567 6.183 1.00 98.44 85 THR A N 1
ATOM 678 C CA . THR A 1 85 ? 12.877 1.795 6.945 1.00 98.44 85 THR A CA 1
ATOM 679 C C . THR A 1 85 ? 11.929 2.923 6.553 1.00 98.44 85 THR A C 1
ATOM 681 O O . THR A 1 85 ? 11.308 3.528 7.425 1.00 98.44 85 THR A O 1
ATOM 684 N N . ALA A 1 86 ? 11.749 3.173 5.254 1.00 98.31 86 ALA A N 1
ATOM 685 C CA . ALA A 1 86 ? 10.847 4.222 4.788 1.00 98.31 86 ALA A CA 1
ATOM 686 C C . ALA A 1 86 ? 9.380 3.949 5.171 1.00 98.31 86 ALA A C 1
ATOM 688 O O . ALA A 1 86 ? 8.634 4.874 5.495 1.00 98.31 86 ALA A O 1
ATOM 689 N N . VAL A 1 87 ? 8.957 2.680 5.173 1.00 98.56 87 VAL A N 1
ATOM 690 C CA . VAL A 1 87 ? 7.607 2.308 5.619 1.00 98.56 87 VAL A CA 1
ATOM 691 C C . VAL A 1 87 ? 7.466 2.358 7.144 1.00 98.56 87 VAL A C 1
ATOM 693 O O . VAL A 1 87 ? 6.405 2.739 7.623 1.00 98.56 87 VAL A O 1
ATOM 696 N N . ASN A 1 88 ? 8.507 2.085 7.931 1.00 98.56 88 ASN A N 1
ATOM 697 C CA . ASN A 1 88 ? 8.451 2.329 9.378 1.00 98.56 88 ASN A CA 1
ATOM 698 C C . ASN A 1 88 ? 8.256 3.825 9.681 1.00 98.56 88 ASN A C 1
ATOM 700 O O . ASN A 1 88 ? 7.331 4.179 10.402 1.00 98.56 88 ASN A O 1
ATOM 704 N N . GLN A 1 89 ? 9.005 4.709 9.014 1.00 98.44 89 GLN A N 1
ATOM 705 C CA . GLN A 1 89 ? 8.817 6.166 9.132 1.00 98.44 89 GLN A CA 1
ATOM 706 C C . GLN A 1 89 ? 7.411 6.626 8.707 1.00 98.44 89 GLN A C 1
ATOM 708 O O . GLN A 1 89 ? 6.868 7.607 9.222 1.00 98.44 89 GLN A O 1
ATOM 713 N N . LEU A 1 90 ? 6.806 5.941 7.731 1.00 98.56 90 LEU A N 1
ATOM 714 C CA . LEU A 1 90 ? 5.413 6.164 7.350 1.00 98.56 90 LEU A CA 1
ATOM 715 C C . LEU A 1 90 ? 4.458 5.790 8.496 1.00 98.56 90 LEU A C 1
ATOM 717 O O . LEU A 1 90 ? 3.542 6.560 8.793 1.00 98.56 90 LEU A O 1
ATOM 721 N N . LEU A 1 91 ? 4.679 4.629 9.117 1.00 98.56 91 LEU A N 1
ATOM 722 C CA . LEU A 1 91 ? 3.862 4.073 10.197 1.00 98.56 91 LEU A CA 1
ATOM 723 C C . LEU A 1 91 ? 3.986 4.851 11.512 1.00 98.56 91 LEU A C 1
ATOM 725 O O . LEU A 1 91 ? 2.994 4.949 12.232 1.00 98.56 91 LEU A O 1
ATOM 729 N N . ASP A 1 92 ? 5.123 5.500 11.771 1.00 98.38 92 ASP A N 1
ATOM 730 C CA . ASP A 1 92 ? 5.324 6.390 12.927 1.00 98.38 92 ASP A CA 1
ATOM 731 C C . ASP A 1 92 ? 4.314 7.554 12.962 1.00 98.38 92 ASP A C 1
ATOM 733 O O . ASP A 1 92 ? 4.036 8.138 14.009 1.00 98.38 92 ASP A O 1
ATOM 737 N N . LYS A 1 93 ? 3.682 7.871 11.823 1.00 98.19 93 LYS A N 1
ATOM 738 C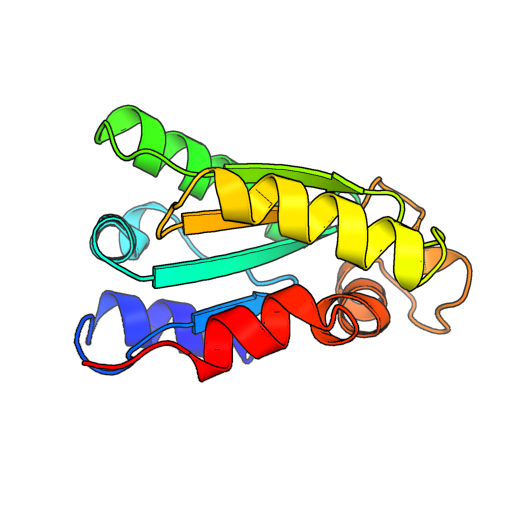 CA . LYS A 1 93 ? 2.592 8.860 11.735 1.00 98.19 93 LYS A CA 1
ATOM 739 C C . LYS A 1 93 ? 1.276 8.372 12.358 1.00 98.19 93 LYS A C 1
ATOM 741 O O . LYS A 1 93 ? 0.332 9.164 12.435 1.00 98.19 93 LYS A O 1
ATOM 746 N N . ASN A 1 94 ? 1.202 7.097 12.749 1.00 97.50 94 ASN A N 1
ATOM 747 C CA . ASN A 1 94 ? 0.078 6.431 13.405 1.00 97.50 94 ASN A CA 1
ATOM 748 C C . ASN A 1 94 ? -1.270 6.701 12.712 1.00 97.50 94 ASN A C 1
ATOM 750 O O . ASN A 1 94 ? -2.176 7.335 13.263 1.00 97.50 94 ASN A O 1
ATOM 754 N N . ARG A 1 95 ? -1.375 6.290 11.442 1.00 98.06 95 ARG A N 1
ATOM 755 C CA . ARG A 1 95 ? -2.574 6.475 10.610 1.00 98.06 95 ARG A CA 1
ATOM 756 C C . ARG A 1 95 ? -3.245 5.141 10.309 1.00 98.06 95 ARG A C 1
ATOM 758 O O . ARG A 1 95 ? -2.585 4.114 10.171 1.00 98.06 95 ARG A O 1
ATOM 765 N N . GLN A 1 96 ? -4.568 5.185 10.181 1.00 97.69 96 GLN A N 1
ATOM 766 C CA . GLN A 1 96 ? -5.373 4.022 9.805 1.00 97.69 96 GLN A CA 1
ATOM 767 C C . GLN A 1 96 ? -5.315 3.770 8.294 1.00 97.69 96 GLN A C 1
ATOM 769 O O . GLN A 1 96 ? -5.214 2.622 7.877 1.00 97.69 96 GLN A O 1
ATOM 774 N N . ALA A 1 97 ? -5.298 4.836 7.491 1.00 98.56 97 ALA A N 1
ATOM 775 C CA . ALA A 1 97 ? -5.103 4.783 6.048 1.00 98.56 97 ALA A CA 1
ATOM 776 C C . ALA A 1 97 ? -3.637 5.074 5.694 1.00 98.56 97 ALA A C 1
ATOM 778 O O . ALA A 1 97 ? -3.124 6.160 5.991 1.00 98.56 97 ALA A O 1
ATOM 779 N N . ASN A 1 98 ? -2.973 4.109 5.056 1.00 98.81 98 ASN A N 1
ATOM 780 C CA . ASN A 1 98 ? -1.565 4.194 4.680 1.00 98.81 98 ASN A CA 1
ATOM 781 C C . ASN A 1 98 ? -1.386 3.938 3.178 1.00 98.81 98 ASN A C 1
ATOM 783 O O . ASN A 1 98 ? -1.884 2.951 2.638 1.00 98.81 98 ASN A O 1
ATOM 787 N N . PHE A 1 99 ? -0.653 4.818 2.499 1.00 98.81 99 PHE A N 1
ATOM 788 C CA . PHE A 1 99 ? -0.469 4.771 1.050 1.00 98.81 99 PHE A CA 1
ATOM 789 C C . PHE A 1 99 ? 1.005 4.636 0.669 1.00 98.81 99 PHE A C 1
ATOM 791 O O . PHE A 1 99 ? 1.864 5.363 1.173 1.00 98.81 99 PHE A O 1
ATOM 798 N N . ILE A 1 100 ? 1.291 3.733 -0.268 1.00 98.75 100 ILE A N 1
ATOM 799 C CA . ILE A 1 100 ? 2.607 3.603 -0.899 1.00 98.75 100 ILE A CA 1
ATOM 800 C C . ILE A 1 100 ? 2.417 3.722 -2.408 1.00 98.75 100 ILE A C 1
ATOM 802 O O . ILE A 1 100 ? 1.595 3.021 -2.997 1.00 98.75 100 ILE A O 1
ATOM 806 N N . THR A 1 101 ? 3.180 4.605 -3.042 1.00 98.75 101 THR A N 1
ATOM 807 C CA . THR A 1 101 ? 3.218 4.713 -4.504 1.00 98.75 101 THR A CA 1
ATOM 808 C C . THR A 1 101 ? 4.596 4.305 -5.002 1.00 98.75 101 THR A C 1
ATOM 810 O O . THR A 1 101 ? 5.592 4.917 -4.616 1.00 98.75 101 THR A O 1
ATOM 813 N N . TRP A 1 102 ? 4.683 3.296 -5.864 1.00 98.50 102 TRP A N 1
ATOM 814 C CA . TRP A 1 102 ? 5.933 3.021 -6.571 1.00 98.50 102 TRP A CA 1
ATOM 815 C C . TRP A 1 102 ? 6.169 4.087 -7.640 1.00 98.50 102 TRP A C 1
ATOM 817 O O . TRP A 1 102 ? 5.242 4.467 -8.357 1.00 98.50 102 TRP A O 1
ATOM 827 N N . LYS A 1 103 ? 7.408 4.573 -7.768 1.00 98.56 103 LYS A N 1
ATOM 828 C CA . LYS A 1 103 ? 7.797 5.455 -8.878 1.00 98.56 103 LYS A CA 1
ATOM 829 C C . LYS A 1 103 ? 7.557 4.742 -10.213 1.00 98.56 103 LYS A C 1
ATOM 831 O O . LYS A 1 103 ? 7.871 3.557 -10.341 1.00 98.56 103 LYS A O 1
ATOM 836 N N . ALA A 1 104 ? 7.041 5.470 -11.201 1.00 98.06 104 ALA A N 1
ATOM 837 C CA . ALA A 1 104 ? 6.759 4.923 -12.528 1.00 98.06 104 ALA A CA 1
ATOM 838 C C . ALA A 1 104 ? 8.017 4.281 -13.140 1.00 98.06 104 ALA A C 1
ATOM 840 O O . ALA A 1 104 ? 9.134 4.754 -12.926 1.00 98.06 104 ALA A O 1
ATOM 841 N N . GLY A 1 105 ? 7.835 3.170 -13.846 1.00 97.62 105 GLY A N 1
ATOM 842 C CA . GLY A 1 105 ? 8.881 2.355 -14.456 1.00 97.62 105 GLY A CA 1
ATOM 843 C C . GLY A 1 105 ? 9.652 1.463 -13.481 1.00 97.62 105 GLY A C 1
ATOM 844 O O . GLY A 1 105 ? 10.210 0.448 -13.894 1.00 97.62 105 GLY A O 1
ATOM 845 N N . THR A 1 106 ? 9.677 1.777 -12.181 1.00 97.88 106 THR A N 1
ATOM 846 C CA . THR A 1 106 ? 10.576 1.075 -11.250 1.00 97.88 106 THR A CA 1
ATOM 847 C C . THR A 1 106 ? 10.177 -0.375 -11.005 1.00 97.88 106 THR A C 1
ATOM 849 O O . THR A 1 106 ? 11.064 -1.211 -10.860 1.00 97.88 106 THR A O 1
ATOM 852 N N . VAL A 1 107 ? 8.881 -0.702 -11.042 1.00 97.25 107 VAL A N 1
ATOM 853 C CA . VAL A 1 107 ? 8.400 -2.089 -10.900 1.00 97.25 107 VAL A CA 1
ATOM 854 C C . VAL A 1 107 ? 8.751 -2.970 -12.107 1.00 97.25 107 VAL A C 1
ATOM 856 O O . VAL A 1 107 ? 8.757 -4.186 -11.990 1.00 97.25 107 VAL A O 1
ATOM 859 N N . MET A 1 108 ? 9.085 -2.390 -13.265 1.00 97.25 108 MET A N 1
ATOM 860 C CA . MET A 1 108 ? 9.343 -3.162 -14.488 1.00 97.25 108 MET A CA 1
ATOM 861 C C . MET A 1 108 ? 10.761 -3.728 -14.563 1.00 97.25 108 MET A C 1
ATOM 863 O O . MET A 1 108 ? 10.991 -4.694 -15.278 1.00 97.25 108 MET A O 1
ATOM 867 N N . LYS A 1 109 ? 11.725 -3.144 -13.838 1.00 92.25 109 LYS A N 1
ATOM 868 C CA . LYS A 1 109 ? 13.161 -3.425 -14.024 1.00 92.25 109 LYS A CA 1
ATOM 869 C C . LYS A 1 109 ? 13.530 -4.908 -13.883 1.00 92.25 109 LYS A C 1
ATOM 871 O O . LYS A 1 109 ? 14.415 -5.379 -14.589 1.00 92.25 109 LYS A O 1
ATOM 876 N N . TYR A 1 110 ? 12.878 -5.614 -12.961 1.00 87.31 110 TYR A N 1
ATOM 877 C CA . TYR A 1 110 ? 13.144 -7.025 -12.658 1.00 87.31 110 TYR A CA 1
ATOM 878 C C . TYR A 1 110 ? 11.907 -7.913 -12.821 1.00 87.31 110 TYR A C 1
ATOM 880 O O . TYR A 1 110 ? 11.920 -9.058 -12.376 1.00 87.31 110 TYR A O 1
ATOM 888 N N . SER A 1 111 ? 10.834 -7.383 -13.409 1.00 91.56 111 SER A N 1
ATOM 889 C CA . SER A 1 111 ? 9.591 -8.123 -13.598 1.00 91.56 111 SER A CA 1
ATOM 890 C C . SER A 1 111 ? 9.521 -8.664 -15.023 1.00 91.56 111 SER A C 1
ATOM 892 O O . SER A 1 111 ? 9.853 -7.973 -15.983 1.00 91.56 111 SER A O 1
ATOM 894 N N . ASP A 1 112 ? 9.068 -9.905 -15.162 1.00 93.31 112 ASP A N 1
ATOM 895 C CA . ASP A 1 112 ? 8.757 -10.545 -16.445 1.00 93.31 112 ASP A CA 1
ATOM 896 C C . ASP A 1 112 ? 7.354 -10.164 -16.958 1.00 93.31 112 ASP A C 1
ATOM 898 O O . ASP A 1 112 ? 6.908 -10.626 -18.010 1.00 93.31 112 ASP A O 1
ATOM 902 N N . LYS A 1 113 ? 6.621 -9.345 -16.196 1.00 95.00 113 LYS A N 1
ATOM 903 C CA . LYS A 1 113 ? 5.248 -8.963 -16.504 1.00 95.00 113 LYS A CA 1
ATOM 904 C C . LYS A 1 113 ? 5.204 -7.884 -17.591 1.00 95.00 113 LYS A C 1
ATOM 906 O O . LYS A 1 113 ? 6.061 -7.007 -17.632 1.00 95.00 113 LYS A O 1
ATOM 911 N N . PRO A 1 114 ? 4.160 -7.878 -18.439 1.00 93.62 114 PRO A N 1
ATOM 912 C CA . PRO A 1 114 ? 4.096 -6.975 -19.590 1.00 93.62 114 PRO A CA 1
ATOM 913 C C . PRO A 1 114 ? 3.746 -5.526 -19.226 1.00 93.62 114 PRO A C 1
ATOM 915 O O . PRO A 1 114 ? 3.994 -4.621 -20.016 1.00 93.62 114 PRO A O 1
ATOM 918 N N . ILE A 1 115 ? 3.131 -5.298 -18.061 1.00 96.56 115 ILE A N 1
ATOM 919 C CA . ILE A 1 115 ? 2.621 -3.988 -17.638 1.00 96.56 115 ILE A CA 1
ATOM 920 C C . ILE A 1 115 ? 2.824 -3.774 -16.138 1.00 96.56 115 ILE A C 1
ATOM 922 O O . ILE A 1 115 ? 2.807 -4.730 -15.357 1.00 96.56 115 ILE A O 1
ATOM 926 N N . GLU A 1 116 ? 2.913 -2.508 -15.724 1.00 97.31 116 GLU A N 1
ATOM 927 C CA . GLU A 1 116 ? 3.144 -2.131 -14.323 1.00 97.31 116 GLU A CA 1
ATOM 928 C C . GLU A 1 116 ? 2.057 -2.615 -13.363 1.00 97.31 116 GLU A C 1
ATOM 930 O O . GLU A 1 116 ? 2.371 -2.942 -12.218 1.00 97.31 116 GLU A O 1
ATOM 935 N N . HIS A 1 117 ? 0.806 -2.719 -13.828 1.00 96.25 117 HIS A N 1
ATOM 936 C CA . HIS A 1 117 ? -0.285 -3.304 -13.044 1.00 96.25 117 HIS A CA 1
ATOM 937 C C . HIS A 1 117 ? 0.121 -4.678 -12.505 1.00 96.25 117 HIS A C 1
ATOM 939 O O . HIS A 1 117 ? 0.114 -4.908 -11.300 1.00 96.25 117 HIS A O 1
ATOM 945 N N . ASN A 1 118 ? 0.585 -5.560 -13.391 1.00 95.50 118 ASN A N 1
ATOM 946 C CA . ASN A 1 118 ? 0.976 -6.921 -13.044 1.00 95.50 118 ASN A CA 1
ATOM 947 C C . ASN A 1 118 ? 2.332 -6.968 -12.326 1.00 95.50 118 ASN A C 1
ATOM 949 O O . ASN A 1 118 ? 2.494 -7.724 -11.374 1.00 95.50 118 ASN A O 1
ATOM 953 N N . ALA A 1 119 ? 3.296 -6.150 -12.751 1.00 97.12 119 ALA A N 1
ATOM 954 C CA . ALA A 1 119 ? 4.624 -6.126 -12.141 1.00 97.12 119 ALA A CA 1
ATOM 955 C C . ALA A 1 119 ? 4.588 -5.664 -10.675 1.00 97.12 119 ALA A C 1
ATOM 957 O O . ALA A 1 119 ? 5.347 -6.132 -9.835 1.00 97.12 119 ALA A O 1
ATOM 958 N N . SER A 1 120 ? 3.672 -4.758 -10.330 1.00 95.75 120 SER A N 1
ATOM 959 C CA . SER A 1 120 ? 3.569 -4.202 -8.978 1.00 95.75 120 SER A CA 1
ATOM 960 C C . SER A 1 120 ? 3.283 -5.237 -7.877 1.00 95.75 120 SER A C 1
ATOM 962 O O . SER A 1 120 ? 3.650 -5.003 -6.719 1.00 95.75 120 SER A O 1
ATOM 964 N N . PHE A 1 121 ? 2.665 -6.378 -8.212 1.00 95.31 121 PHE A N 1
ATOM 965 C CA . PHE A 1 121 ? 2.380 -7.452 -7.256 1.00 95.31 121 PHE A CA 1
ATOM 966 C C . PHE A 1 121 ? 3.667 -8.114 -6.745 1.00 95.31 121 PHE A C 1
ATOM 968 O O . PHE A 1 121 ? 3.722 -8.481 -5.571 1.00 95.31 121 PHE A O 1
ATOM 975 N N . ASP A 1 122 ? 4.722 -8.161 -7.566 1.00 94.38 122 ASP A N 1
ATOM 976 C CA . ASP A 1 122 ? 6.031 -8.720 -7.195 1.00 94.38 122 ASP A CA 1
ATOM 977 C C . ASP A 1 122 ? 6.686 -7.936 -6.040 1.00 94.38 122 ASP A C 1
ATOM 979 O O . ASP A 1 122 ? 7.524 -8.464 -5.313 1.00 94.38 122 ASP A O 1
ATOM 983 N N . PHE A 1 123 ? 6.274 -6.679 -5.830 1.00 94.88 123 PHE A N 1
ATOM 984 C CA . PHE A 1 123 ? 6.835 -5.772 -4.822 1.00 94.88 123 PHE A CA 1
ATOM 985 C C . PHE A 1 123 ? 5.860 -5.460 -3.682 1.00 94.88 123 PHE A C 1
ATOM 987 O O . PHE A 1 123 ? 6.275 -5.275 -2.537 1.00 94.88 123 PHE A O 1
ATOM 994 N N . GLY A 1 124 ? 4.556 -5.383 -3.966 1.00 93.12 124 GLY A N 1
ATOM 995 C CA . GLY A 1 124 ? 3.546 -4.943 -2.996 1.00 93.12 124 GLY A CA 1
ATOM 996 C C . GLY A 1 124 ? 3.450 -5.820 -1.742 1.00 93.12 124 GLY A C 1
ATOM 997 O O . GLY A 1 124 ? 3.096 -5.326 -0.674 1.00 93.12 124 GLY A O 1
ATOM 998 N N . TYR A 1 125 ? 3.818 -7.099 -1.838 1.00 94.81 125 TYR A N 1
ATOM 999 C CA . TYR A 1 125 ? 3.719 -8.060 -0.731 1.00 94.81 125 TYR A CA 1
ATOM 1000 C C . TYR A 1 125 ? 5.034 -8.310 0.017 1.00 94.81 125 TYR A C 1
ATOM 1002 O O . TYR A 1 125 ? 5.068 -9.101 0.966 1.00 94.81 125 TYR A O 1
ATOM 1010 N N . THR A 1 126 ? 6.134 -7.671 -0.390 1.00 94.62 126 THR A N 1
ATOM 1011 C CA . THR A 1 126 ? 7.472 -8.034 0.101 1.00 94.62 126 THR A CA 1
ATOM 1012 C C . THR A 1 126 ? 7.948 -7.190 1.278 1.00 94.62 126 THR A C 1
ATOM 1014 O O . THR A 1 126 ? 8.973 -7.523 1.865 1.00 94.62 126 THR A O 1
ATOM 1017 N N . ILE A 1 127 ? 7.236 -6.117 1.641 1.00 97.56 127 ILE A N 1
ATOM 1018 C CA . ILE A 1 127 ? 7.655 -5.189 2.701 1.00 97.56 127 ILE A CA 1
ATOM 1019 C C . ILE A 1 127 ? 7.271 -5.755 4.083 1.00 97.56 127 ILE A C 1
ATOM 1021 O O . ILE A 1 127 ? 6.076 -5.847 4.384 1.00 97.56 127 ILE A O 1
ATOM 1025 N N . PRO A 1 128 ? 8.237 -6.110 4.955 1.00 98.06 128 PRO A N 1
ATOM 1026 C CA . PRO A 1 128 ? 7.935 -6.705 6.257 1.00 98.06 128 PRO A CA 1
ATOM 1027 C C . PRO A 1 128 ? 7.061 -5.822 7.151 1.00 98.06 128 PRO A C 1
ATOM 1029 O O . PRO A 1 128 ? 6.100 -6.321 7.726 1.00 98.06 128 PRO A O 1
ATOM 1032 N N . SER A 1 129 ? 7.333 -4.519 7.228 1.00 98.38 129 SER A N 1
ATOM 1033 C CA . SER A 1 129 ? 6.570 -3.583 8.063 1.00 98.38 129 SER A CA 1
ATOM 1034 C C . SER A 1 129 ? 5.101 -3.446 7.651 1.00 98.38 129 SER A C 1
ATOM 1036 O O . SER A 1 129 ? 4.247 -3.355 8.529 1.00 98.38 129 SER A O 1
ATOM 1038 N N . VAL A 1 130 ? 4.771 -3.537 6.355 1.00 98.56 130 VAL A N 1
ATOM 1039 C CA . VAL A 1 130 ? 3.369 -3.602 5.889 1.00 98.56 130 VAL A CA 1
ATOM 1040 C C . VAL A 1 130 ? 2.681 -4.857 6.427 1.00 98.56 130 VAL A C 1
ATOM 1042 O O . VAL A 1 130 ? 1.580 -4.776 6.969 1.00 98.56 130 VAL A O 1
ATOM 1045 N N . ARG A 1 131 ? 3.334 -6.021 6.305 1.00 98.19 131 ARG A N 1
ATOM 1046 C CA . ARG A 1 131 ? 2.780 -7.302 6.775 1.00 98.19 131 ARG A CA 1
ATOM 1047 C C . ARG A 1 131 ? 2.614 -7.313 8.291 1.00 98.19 131 ARG A C 1
ATOM 1049 O O . ARG A 1 131 ? 1.544 -7.658 8.775 1.00 98.19 131 ARG A O 1
ATOM 1056 N N . ASN A 1 132 ? 3.633 -6.879 9.028 1.00 98.50 132 ASN A N 1
ATOM 1057 C CA . ASN A 1 132 ? 3.588 -6.793 10.487 1.00 98.50 132 ASN A CA 1
ATOM 1058 C C . ASN A 1 132 ? 2.469 -5.856 10.950 1.00 98.50 132 ASN A C 1
ATOM 1060 O O . ASN A 1 132 ? 1.708 -6.206 11.847 1.00 98.50 132 ASN A O 1
ATOM 1064 N N . TRP A 1 133 ? 2.322 -4.692 10.309 1.00 98.69 133 TRP A N 1
ATOM 1065 C CA . TRP A 1 133 ? 1.217 -3.787 10.606 1.00 98.69 133 TRP A CA 1
ATOM 1066 C C . TRP A 1 133 ? -0.138 -4.457 10.374 1.00 98.69 133 TRP A C 1
ATOM 1068 O O . TRP A 1 133 ? -1.003 -4.340 11.236 1.00 98.69 133 TRP A O 1
ATOM 1078 N N . LEU A 1 134 ? -0.312 -5.184 9.262 1.00 98.38 134 LEU A N 1
ATOM 1079 C CA . LEU A 1 134 ? -1.564 -5.870 8.930 1.00 98.38 134 LEU A CA 1
ATOM 1080 C C . LEU A 1 134 ? -1.919 -6.947 9.967 1.00 98.38 134 LEU A C 1
ATOM 1082 O O . LEU A 1 134 ? -3.054 -6.984 10.435 1.00 98.38 134 LEU A O 1
ATOM 1086 N N . PHE A 1 135 ? -0.952 -7.783 10.360 1.00 98.12 135 PHE A N 1
ATOM 1087 C CA . PHE A 1 135 ? -1.157 -8.854 11.346 1.00 98.12 135 PHE A CA 1
ATOM 1088 C C . PHE A 1 135 ? -1.382 -8.348 12.776 1.00 98.12 135 PHE A C 1
ATOM 1090 O O . PHE A 1 135 ? -1.968 -9.061 13.583 1.00 98.12 135 PHE A O 1
ATOM 1097 N N . ASN A 1 136 ? -0.978 -7.114 13.083 1.00 98.00 136 ASN A N 1
ATOM 1098 C CA . ASN A 1 136 ? -1.205 -6.496 14.391 1.00 98.00 136 ASN A CA 1
ATOM 1099 C C . ASN A 1 136 ? -2.598 -5.858 14.544 1.00 98.00 136 ASN A C 1
ATOM 1101 O O . ASN A 1 136 ? -2.876 -5.248 15.576 1.00 98.00 136 ASN A O 1
ATOM 1105 N N . GLN A 1 137 ? -3.474 -5.941 13.537 1.00 98.06 137 GLN A N 1
ATOM 1106 C CA . GLN A 1 137 ? -4.819 -5.369 13.621 1.00 98.06 137 GLN A CA 1
ATOM 1107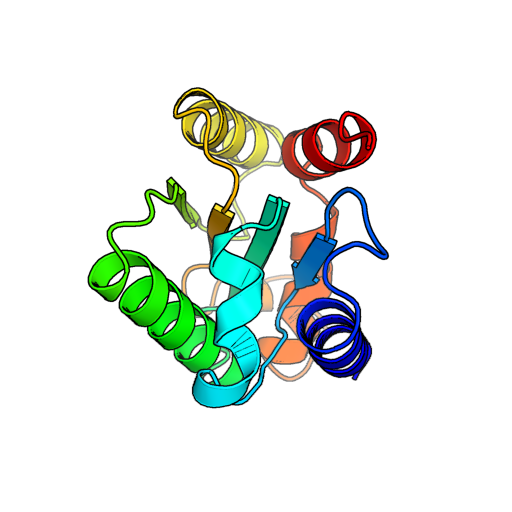 C C . GLN A 1 137 ? -5.821 -6.373 14.191 1.00 98.06 137 GLN A C 1
ATOM 1109 O O . GLN A 1 137 ? -5.896 -7.519 13.756 1.00 98.06 137 GLN A O 1
ATOM 1114 N N . SER A 1 138 ? -6.653 -5.906 15.118 1.00 96.56 138 SER A N 1
ATOM 1115 C CA . SER A 1 138 ? -7.778 -6.643 15.696 1.00 96.56 138 SER A CA 1
ATOM 1116 C C . SER A 1 138 ? -9.059 -5.800 15.676 1.00 96.56 138 SER A C 1
ATOM 1118 O O . SER A 1 138 ? -9.012 -4.592 15.397 1.00 96.56 138 SER A O 1
ATOM 1120 N N . LYS A 1 139 ? -10.194 -6.458 15.940 1.00 89.06 139 LYS A 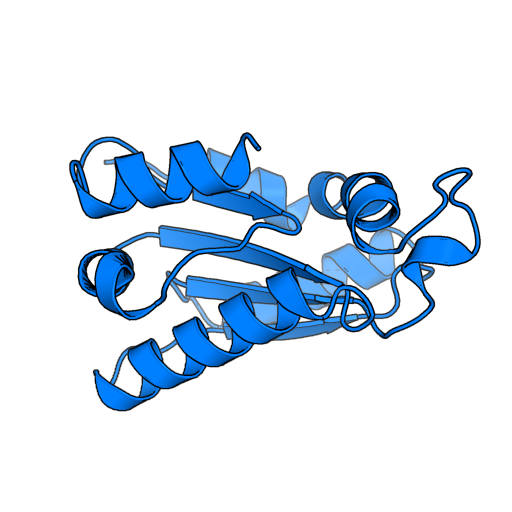N 1
ATOM 1121 C CA . LYS A 1 139 ? -11.482 -5.824 16.253 1.00 89.06 139 LYS A CA 1
ATOM 1122 C C . LYS A 1 139 ? -11.755 -5.880 17.745 1.00 89.06 139 LYS A C 1
ATOM 1124 O O . LYS A 1 139 ? -11.248 -6.834 18.375 1.00 89.06 139 LYS A O 1
#

pLDDT: mean 96.68, std 2.64, range [77.38, 98.81]

Secondary structure (DSSP, 8-state):
-HHHHHHHHHH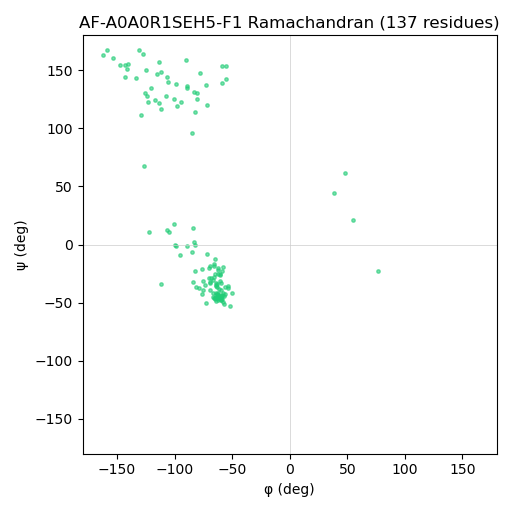H-TTS-S-EEEES----GGGGGGGGGS-EEEEEETT-HHHHHHHHHHHHHHHHTT--EEEEEE-TTS-HHHHHHHHHHHHTT--SEEEEEEPTTGGGTT---SSHHHHTHHHHT--HHHHHHHHT---

Organism: NCBI:txid1423815